Protein AF-A0A8R7TYP0-F1 (afdb_monomer_lite)

pLDDT: mean 85.66, std 7.63, range [53.16, 95.44]

Radius of gyration: 16.41 Å; chains: 1; bounding box: 23×36×45 Å

Sequence (59 aa):
MKKFRPICLSNCSVKIFSKAMTNRVSPVGRRLLSPCQSAFVRGKFILESVVTAHEGIHE

Structure (mmCIF, N/CA/C/O backbone):
data_AF-A0A8R7TYP0-F1
#
_entry.id   AF-A0A8R7TYP0-F1
#
loop_
_atom_site.group_PDB
_atom_site.id
_atom_site.type_symbol
_atom_site.label_atom_id
_atom_site.label_alt_id
_atom_site.label_comp_id
_atom_site.label_asym_id
_atom_site.label_entity_id
_atom_site.label_seq_id
_atom_site.pdbx_PDB_ins_code
_atom_site.Cartn_x
_atom_site.Cartn_y
_atom_site.Cartn_z
_atom_site.occupancy
_atom_site.B_iso_or_equiv
_atom_site.auth_seq_id
_atom_site.auth_comp_id
_atom_site.auth_asym_id
_atom_site.auth_atom_id
_atom_site.pdbx_PDB_model_num
ATOM 1 N N . MET A 1 1 ? 9.645 26.514 7.080 1.00 59.44 1 MET A N 1
ATOM 2 C CA . MET A 1 1 ? 8.252 26.002 7.018 1.00 59.44 1 MET A CA 1
ATOM 3 C C . MET A 1 1 ? 7.857 25.345 5.687 1.00 59.44 1 MET A C 1
ATOM 5 O O . MET A 1 1 ? 7.080 24.406 5.728 1.00 59.44 1 MET A O 1
ATOM 9 N N . LYS A 1 2 ? 8.416 25.720 4.521 1.00 69.69 2 LYS A N 1
ATOM 10 C CA . LYS A 1 2 ? 8.026 25.173 3.192 1.00 69.69 2 LYS A CA 1
ATOM 11 C C . LYS A 1 2 ? 8.244 23.657 2.946 1.00 69.69 2 LYS A C 1
ATOM 13 O O . LYS A 1 2 ? 7.919 23.180 1.868 1.00 69.69 2 LYS A O 1
ATOM 18 N N . LYS A 1 3 ? 8.799 22.895 3.899 1.00 82.94 3 LYS A N 1
ATOM 19 C CA . LYS A 1 3 ? 9.079 21.445 3.765 1.00 82.94 3 LYS A CA 1
ATOM 20 C C . LYS A 1 3 ? 8.379 20.579 4.822 1.00 82.94 3 LYS A C 1
ATOM 22 O O . LYS A 1 3 ? 8.669 19.392 4.920 1.00 82.94 3 LYS A O 1
ATOM 27 N N . PHE A 1 4 ? 7.494 21.157 5.635 1.00 87.06 4 PHE A N 1
ATOM 28 C CA . PHE A 1 4 ? 6.780 20.382 6.646 1.00 87.06 4 PHE A CA 1
ATOM 29 C C . PHE A 1 4 ? 5.747 19.460 5.984 1.00 87.06 4 PHE A C 1
ATOM 31 O O . PHE A 1 4 ? 4.974 19.898 5.133 1.00 87.06 4 PHE A O 1
ATOM 38 N N . ARG A 1 5 ? 5.754 18.181 6.365 1.00 84.81 5 ARG A N 1
ATOM 39 C CA . ARG A 1 5 ? 4.807 17.157 5.912 1.00 84.81 5 ARG A CA 1
ATOM 40 C C . ARG A 1 5 ? 4.069 16.640 7.153 1.00 84.81 5 ARG A C 1
ATOM 42 O O . ARG A 1 5 ? 4.630 15.798 7.852 1.00 84.81 5 ARG A O 1
ATOM 49 N N . PRO A 1 6 ? 2.881 17.173 7.488 1.00 85.69 6 PRO A N 1
ATOM 50 C CA . PRO A 1 6 ? 2.141 16.710 8.655 1.00 85.69 6 PRO A CA 1
ATOM 51 C C . PRO A 1 6 ? 1.768 15.233 8.494 1.00 85.69 6 PRO A C 1
ATOM 53 O O . PRO A 1 6 ? 1.355 14.802 7.418 1.00 85.69 6 PRO A O 1
ATOM 56 N N . ILE A 1 7 ? 1.908 14.466 9.573 1.00 89.31 7 ILE A N 1
ATOM 57 C CA . ILE A 1 7 ? 1.501 13.062 9.639 1.00 89.31 7 ILE A CA 1
ATOM 58 C C . ILE A 1 7 ? 0.328 12.973 10.609 1.00 89.31 7 ILE A C 1
ATOM 60 O O . ILE A 1 7 ? 0.433 13.410 11.754 1.00 89.31 7 ILE A O 1
ATOM 64 N N . CYS A 1 8 ? -0.783 12.388 10.165 1.00 85.69 8 CYS A N 1
ATOM 65 C CA . CYS A 1 8 ? -1.925 12.121 11.032 1.00 85.69 8 CYS A CA 1
ATOM 66 C C . CYS A 1 8 ? -1.721 10.796 11.776 1.00 85.69 8 CYS A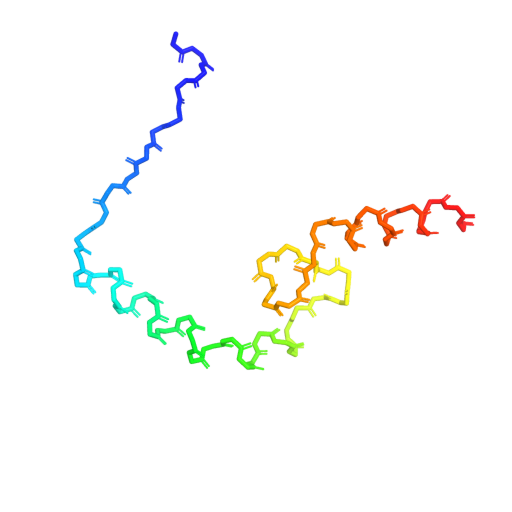 C 1
ATOM 68 O O . CYS A 1 8 ? -1.517 9.7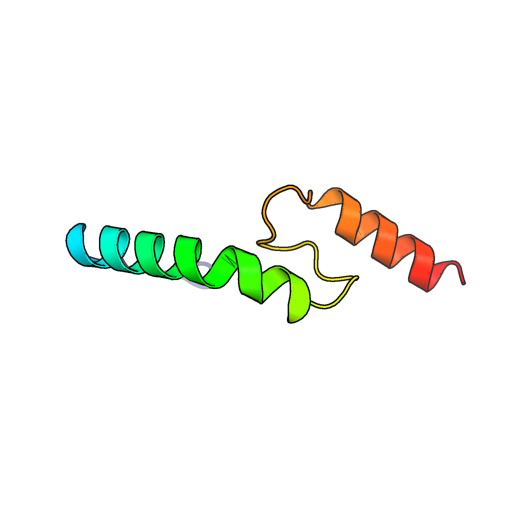50 11.154 1.00 85.69 8 CYS A O 1
ATOM 70 N N . LEU A 1 9 ? -1.823 10.820 13.107 1.00 86.44 9 LEU A N 1
ATOM 71 C CA . LEU A 1 9 ? -1.827 9.611 13.926 1.00 86.44 9 LEU A CA 1
ATOM 72 C C . LEU A 1 9 ? -3.278 9.176 14.173 1.00 86.44 9 LEU A C 1
ATOM 74 O O . LEU A 1 9 ? -4.019 9.839 14.891 1.00 86.44 9 LEU A O 1
ATOM 78 N N . SER A 1 10 ? -3.699 8.072 13.557 1.00 88.25 10 SER A N 1
ATOM 79 C CA . SER A 1 10 ? -5.014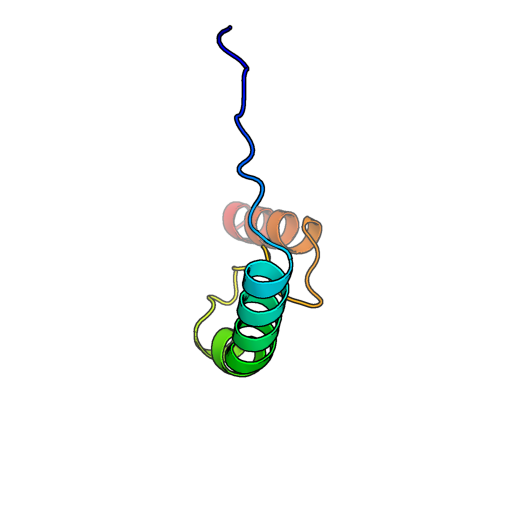 7.472 13.817 1.00 88.25 10 SER A CA 1
ATOM 80 C C . SER A 1 10 ? -4.961 6.504 15.005 1.00 88.25 10 SER A C 1
ATOM 82 O O . SER A 1 10 ? -3.920 5.890 15.258 1.00 88.25 10 SER A O 1
ATOM 84 N N . ASN A 1 11 ? -6.091 6.336 15.699 1.00 93.75 11 ASN A N 1
ATOM 85 C CA . ASN A 1 11 ? -6.246 5.393 16.810 1.00 93.75 11 ASN A CA 1
ATOM 86 C C . ASN A 1 11 ? -5.878 3.956 16.403 1.00 93.75 11 ASN A C 1
ATOM 88 O O . ASN A 1 11 ? -6.140 3.527 15.276 1.00 93.75 11 ASN A O 1
ATOM 92 N N . CYS A 1 12 ? -5.324 3.185 17.348 1.00 93.12 12 CYS A N 1
ATOM 93 C CA . CYS A 1 12 ? -4.891 1.801 17.115 1.00 93.12 12 CYS A CA 1
ATOM 94 C C . CYS A 1 12 ? -6.010 0.939 16.505 1.00 93.12 12 CYS A C 1
ATOM 96 O O . CYS A 1 12 ? -5.796 0.278 15.491 1.00 93.12 12 CYS A O 1
ATOM 98 N N . SER A 1 13 ? -7.230 1.036 17.041 1.00 93.19 13 SER A N 1
ATOM 99 C CA . SER A 1 13 ? -8.395 0.299 16.540 1.00 93.19 13 SER A CA 1
ATOM 100 C C . SER A 1 13 ? -8.667 0.583 15.061 1.00 93.19 13 SER A C 1
ATOM 102 O O . SER A 1 13 ? -8.848 -0.342 14.274 1.00 93.19 13 SER A O 1
ATOM 104 N N . VAL A 1 14 ? -8.606 1.851 14.645 1.00 93.81 14 VAL A N 1
ATOM 105 C CA . VAL A 1 14 ? -8.826 2.253 13.244 1.00 93.81 14 VAL A CA 1
ATOM 106 C C . VAL A 1 14 ? -7.730 1.693 12.334 1.00 93.81 14 VAL A C 1
ATOM 108 O O . VAL A 1 14 ? -8.021 1.227 11.232 1.00 93.81 14 VAL A O 1
ATOM 111 N N . LYS A 1 15 ? -6.475 1.658 12.801 1.00 93.25 15 LYS A N 1
ATOM 112 C CA . LYS A 1 15 ? -5.367 1.028 12.064 1.00 93.25 15 LYS A CA 1
ATOM 113 C C . LYS A 1 15 ? -5.588 -0.477 11.883 1.00 93.25 15 LYS A C 1
ATOM 115 O O . LYS A 1 15 ? -5.335 -0.989 10.793 1.00 93.25 15 LYS A O 1
ATOM 120 N N . ILE A 1 16 ? -6.089 -1.172 12.909 1.00 95.06 16 ILE A N 1
ATOM 121 C CA . ILE A 1 16 ? -6.411 -2.607 12.842 1.00 95.06 16 ILE A CA 1
ATOM 122 C C . ILE A 1 16 ? -7.524 -2.855 11.818 1.00 95.06 16 ILE A C 1
ATOM 124 O O . ILE A 1 16 ? -7.351 -3.688 10.927 1.00 95.06 16 ILE A O 1
ATOM 128 N N . PHE A 1 17 ? -8.623 -2.096 11.879 1.00 94.88 17 PHE A N 1
ATOM 129 C CA . PHE A 1 17 ? -9.720 -2.220 10.912 1.00 94.88 17 PHE A CA 1
ATOM 130 C C . PHE A 1 17 ? -9.260 -1.928 9.480 1.00 94.88 17 PHE A C 1
ATOM 132 O O . PHE A 1 17 ? -9.536 -2.709 8.571 1.00 94.88 17 PHE A O 1
ATOM 139 N N . SER A 1 18 ? -8.491 -0.855 9.276 1.00 93.81 18 SER A N 1
ATOM 140 C CA . SER A 1 18 ? -7.924 -0.509 7.968 1.00 93.81 18 SER A CA 1
ATOM 141 C C . SER A 1 18 ? -7.033 -1.627 7.413 1.00 93.81 18 SER A C 1
ATOM 143 O O . SER A 1 18 ? -7.157 -2.020 6.247 1.00 93.81 18 SER A O 1
ATOM 145 N N . LYS A 1 19 ? -6.188 -2.229 8.260 1.00 93.06 19 LYS A N 1
ATOM 146 C CA . LYS A 1 19 ? -5.351 -3.365 7.865 1.00 93.06 19 LYS A CA 1
ATOM 147 C C . LYS A 1 19 ? -6.182 -4.598 7.508 1.00 93.06 19 LYS A C 1
ATOM 149 O O . LYS A 1 19 ? -5.894 -5.243 6.500 1.00 93.06 19 LYS A O 1
ATOM 154 N N . ALA A 1 20 ? -7.211 -4.910 8.295 1.00 95.44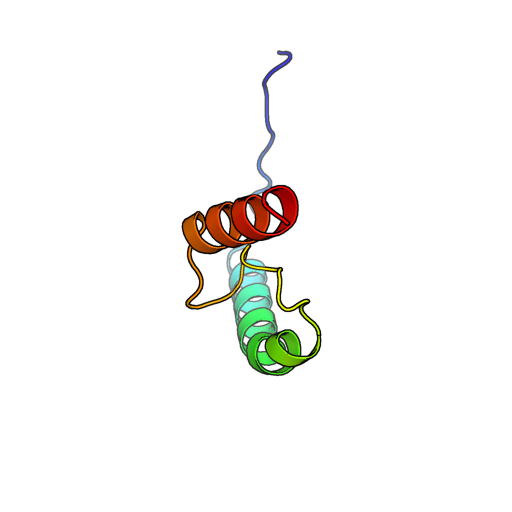 20 ALA A N 1
ATOM 155 C CA . ALA A 1 20 ? -8.108 -6.031 8.033 1.00 95.44 20 ALA A CA 1
ATOM 156 C C . ALA A 1 20 ? -8.841 -5.870 6.690 1.00 95.44 20 ALA A C 1
ATOM 158 O O . ALA A 1 20 ? -8.843 -6.799 5.881 1.00 95.44 20 ALA A O 1
ATOM 159 N N . MET A 1 21 ? -9.382 -4.678 6.411 1.00 93.69 21 MET A N 1
ATOM 160 C CA . MET A 1 21 ? -10.015 -4.362 5.124 1.00 93.69 21 MET A CA 1
ATOM 161 C C . MET A 1 21 ? -9.028 -4.490 3.962 1.00 93.69 21 MET A C 1
ATOM 163 O O . MET A 1 21 ? -9.323 -5.148 2.967 1.00 93.69 21 MET A O 1
ATOM 167 N N . THR A 1 22 ? -7.821 -3.938 4.110 1.00 91.56 22 THR A N 1
ATOM 168 C CA . THR A 1 22 ? -6.784 -4.006 3.070 1.00 91.56 22 THR A CA 1
ATOM 169 C C . THR A 1 22 ? -6.407 -5.453 2.749 1.00 91.56 22 THR A C 1
ATOM 171 O O . THR A 1 22 ? -6.305 -5.824 1.581 1.00 91.56 22 THR A O 1
ATOM 174 N N . ASN A 1 23 ? -6.259 -6.303 3.768 1.00 91.44 23 ASN A N 1
ATOM 175 C CA . ASN A 1 23 ? -5.971 -7.725 3.576 1.00 91.44 23 ASN A CA 1
ATOM 176 C C . ASN A 1 23 ? -7.108 -8.455 2.837 1.00 91.44 23 ASN A C 1
ATOM 178 O O . ASN A 1 23 ? -6.828 -9.331 2.023 1.00 91.44 23 ASN A O 1
ATOM 182 N N . ARG A 1 24 ? -8.374 -8.083 3.080 1.00 92.06 24 ARG A N 1
ATOM 183 C CA . ARG A 1 24 ? -9.536 -8.650 2.373 1.00 92.06 24 ARG A CA 1
ATOM 184 C C . ARG A 1 24 ? -9.636 -8.203 0.915 1.00 92.06 24 ARG A C 1
ATOM 186 O O . ARG A 1 24 ? -9.992 -9.014 0.067 1.00 92.06 24 ARG A O 1
ATOM 193 N N . VAL A 1 25 ? -9.312 -6.945 0.616 1.00 90.12 25 VAL A N 1
ATOM 194 C CA . VAL A 1 25 ? -9.404 -6.380 -0.745 1.00 90.12 25 VAL A CA 1
ATOM 195 C C . VAL A 1 25 ? -8.179 -6.723 -1.600 1.00 90.12 25 VAL A C 1
ATOM 197 O O . VAL A 1 25 ? -8.289 -6.829 -2.818 1.00 90.12 25 VAL A O 1
ATOM 200 N N . SER A 1 26 ? -7.019 -6.970 -0.982 1.00 87.38 26 SER A N 1
ATOM 201 C CA . SER A 1 26 ? -5.766 -7.328 -1.663 1.00 87.38 26 SER A CA 1
ATOM 202 C C . SER A 1 26 ? -5.897 -8.387 -2.782 1.00 87.38 26 SER A C 1
ATOM 204 O O . SER A 1 26 ? -5.356 -8.147 -3.865 1.00 87.38 26 SER A O 1
ATOM 206 N N . PRO A 1 27 ? -6.609 -9.523 -2.610 1.00 85.94 27 PRO A N 1
ATOM 207 C CA . PRO A 1 27 ? -6.775 -10.503 -3.686 1.00 85.94 27 PRO A CA 1
ATOM 208 C C . PRO A 1 27 ? -7.581 -9.984 -4.886 1.00 85.94 27 PRO A C 1
ATOM 210 O O . PRO A 1 27 ? -7.272 -10.364 -6.013 1.00 85.94 27 PRO A O 1
ATOM 213 N N . VAL A 1 28 ? -8.560 -9.100 -4.671 1.00 85.62 28 VAL A N 1
ATOM 214 C CA . VAL A 1 28 ? -9.347 -8.470 -5.749 1.00 85.62 28 VAL A CA 1
ATOM 215 C C . VAL A 1 28 ? -8.542 -7.365 -6.431 1.00 85.62 28 VAL A C 1
ATOM 217 O O . VAL A 1 28 ? -8.596 -7.224 -7.650 1.00 85.62 28 VAL A O 1
ATOM 220 N N . GLY A 1 29 ? -7.719 -6.645 -5.663 1.00 80.06 29 GLY A N 1
ATOM 221 C CA . GLY A 1 29 ? -6.818 -5.617 -6.175 1.00 80.06 29 GLY A CA 1
ATOM 222 C C . GLY A 1 29 ? -5.936 -6.122 -7.317 1.00 80.06 29 GLY A C 1
ATOM 223 O O . GLY A 1 29 ? -5.791 -5.430 -8.311 1.00 80.06 29 GLY A O 1
ATOM 224 N N . ARG A 1 30 ? -5.445 -7.368 -7.272 1.00 75.88 30 ARG A N 1
ATOM 225 C CA . ARG A 1 30 ? -4.641 -7.933 -8.375 1.00 75.88 30 ARG A CA 1
ATOM 226 C C . ARG A 1 30 ? -5.347 -7.958 -9.736 1.00 75.88 30 ARG A C 1
ATOM 228 O O . ARG A 1 30 ? -4.659 -7.949 -10.745 1.00 75.88 30 ARG A O 1
ATOM 235 N N . ARG A 1 31 ? -6.682 -7.997 -9.769 1.00 79.31 31 ARG A N 1
ATOM 236 C CA . ARG A 1 31 ? -7.464 -7.929 -11.016 1.00 79.31 31 ARG A CA 1
ATOM 237 C C . ARG A 1 31 ? -7.762 -6.494 -11.459 1.00 79.31 31 ARG A C 1
ATOM 239 O O . ARG A 1 31 ? -8.042 -6.279 -12.628 1.00 79.31 31 ARG A O 1
ATOM 246 N N . LEU A 1 32 ? -7.750 -5.544 -10.524 1.00 81.06 32 LEU A N 1
ATOM 247 C CA . LEU A 1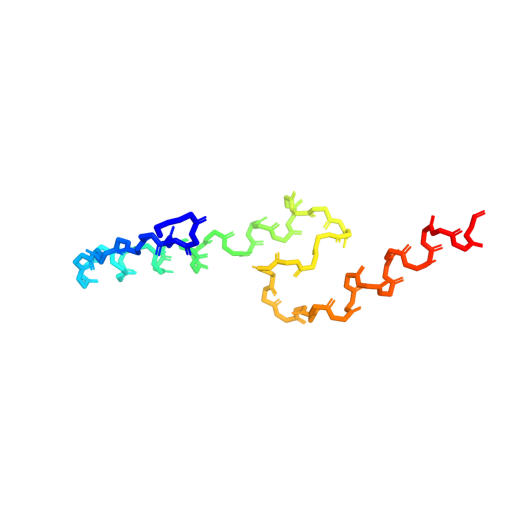 32 ? -8.074 -4.133 -10.762 1.00 81.06 32 LEU A CA 1
ATOM 248 C C . LEU A 1 32 ? -6.839 -3.282 -11.081 1.00 81.06 32 LEU A C 1
ATOM 250 O O . LEU A 1 32 ? -6.958 -2.246 -11.724 1.00 81.06 32 LEU A O 1
ATOM 254 N N . LEU A 1 33 ? -5.667 -3.680 -10.587 1.00 82.44 33 LEU A N 1
ATOM 255 C CA . LEU A 1 33 ? -4.428 -2.928 -10.751 1.00 82.44 33 LEU A CA 1
ATOM 256 C C . LEU A 1 33 ? -3.858 -3.144 -12.156 1.00 82.44 33 LEU A C 1
ATOM 258 O O . LEU A 1 33 ? -3.821 -4.267 -12.657 1.00 82.44 33 LEU A O 1
ATOM 262 N N . SER A 1 34 ? -3.379 -2.059 -12.765 1.00 79.88 34 SER A N 1
ATOM 263 C CA . SER A 1 34 ? -2.722 -2.105 -14.073 1.00 79.88 34 SER A CA 1
ATOM 264 C C . SER A 1 34 ? -1.462 -2.987 -14.023 1.00 79.88 34 SER A C 1
ATOM 266 O O . SER A 1 34 ? -0.766 -2.982 -13.000 1.00 79.88 34 SER A O 1
ATOM 268 N N . PRO A 1 35 ? -1.108 -3.706 -15.107 1.00 76.75 35 PRO A N 1
ATOM 269 C CA . PRO A 1 35 ? 0.126 -4.493 -15.179 1.00 76.75 35 PRO A CA 1
ATOM 270 C C . PRO A 1 35 ? 1.377 -3.691 -14.790 1.00 76.75 35 PRO A C 1
ATOM 272 O O . PRO A 1 35 ? 2.219 -4.188 -14.036 1.00 76.75 35 PRO A O 1
ATOM 275 N N . CYS A 1 36 ? 1.434 -2.418 -15.195 1.00 80.31 36 CYS A N 1
ATOM 276 C CA . CYS A 1 36 ? 2.544 -1.501 -14.923 1.00 80.31 36 CYS A CA 1
ATOM 277 C C . CYS A 1 36 ? 2.538 -0.933 -13.490 1.00 80.31 36 CYS A C 1
ATOM 279 O O . CYS A 1 36 ? 3.478 -0.254 -13.074 1.00 80.31 36 CYS A O 1
ATOM 281 N N . GLN A 1 37 ? 1.490 -1.187 -12.698 1.00 81.69 37 GLN A N 1
ATOM 282 C CA . GLN A 1 37 ? 1.419 -0.721 -11.318 1.00 81.69 37 GLN A CA 1
ATOM 283 C C . GLN A 1 37 ? 2.254 -1.635 -10.413 1.00 81.69 37 GLN A C 1
ATOM 285 O O . GLN A 1 37 ? 1.875 -2.768 -10.100 1.00 81.69 37 GLN A O 1
ATOM 290 N N . SER A 1 38 ? 3.421 -1.129 -10.007 1.00 82.25 38 SER A N 1
ATOM 291 C CA . SER A 1 38 ? 4.312 -1.791 -9.041 1.00 82.25 38 SER A CA 1
ATOM 292 C C . SER A 1 38 ? 4.166 -1.240 -7.614 1.00 82.25 38 SER A C 1
ATOM 294 O O . SER A 1 38 ? 4.293 -1.966 -6.627 1.00 82.25 38 SER A O 1
ATOM 296 N N . ALA A 1 39 ? 3.809 0.040 -7.474 1.00 85.00 39 ALA A N 1
ATOM 297 C CA . ALA A 1 39 ? 3.688 0.685 -6.171 1.00 85.00 39 ALA A CA 1
ATOM 298 C C . ALA A 1 39 ? 2.550 0.091 -5.319 1.00 85.00 39 ALA A C 1
ATOM 300 O O . ALA A 1 39 ? 1.434 -0.107 -5.797 1.00 85.00 39 ALA A O 1
ATOM 301 N N . PHE A 1 40 ? 2.833 -0.131 -4.030 1.00 82.62 40 PHE A N 1
ATOM 302 C CA . PHE A 1 40 ? 1.890 -0.647 -3.025 1.00 82.62 40 PHE A CA 1
ATOM 303 C C . PHE A 1 40 ? 1.297 -2.034 -3.332 1.00 82.62 40 PHE A C 1
ATOM 305 O O . PHE A 1 40 ? 0.310 -2.439 -2.715 1.00 82.62 40 PHE A O 1
ATOM 312 N N . VAL A 1 41 ? 1.922 -2.795 -4.235 1.00 85.38 41 VAL A N 1
ATOM 313 C CA . VAL A 1 41 ? 1.537 -4.173 -4.547 1.00 85.38 41 VAL A CA 1
ATOM 314 C C . VAL A 1 41 ? 2.406 -5.140 -3.752 1.00 85.38 41 VAL A C 1
ATOM 316 O O . VAL A 1 41 ? 3.633 -5.061 -3.757 1.00 85.38 41 VAL A O 1
ATOM 319 N N . ARG A 1 42 ? 1.773 -6.084 -3.048 1.00 82.00 42 ARG A N 1
ATOM 320 C CA . ARG A 1 42 ? 2.502 -7.120 -2.308 1.00 82.00 42 ARG A CA 1
ATOM 321 C C . ARG A 1 42 ? 3.315 -7.976 -3.286 1.00 82.00 42 ARG A C 1
ATOM 323 O O . ARG A 1 42 ? 2.738 -8.555 -4.200 1.00 82.00 42 ARG A O 1
ATOM 330 N N . GLY A 1 43 ? 4.615 -8.105 -3.027 1.00 83.50 43 GLY A N 1
ATOM 331 C CA . GLY A 1 43 ? 5.526 -8.949 -3.808 1.00 83.50 43 GLY A CA 1
ATOM 332 C C . GLY A 1 43 ? 6.160 -8.266 -5.019 1.00 83.50 43 GLY A C 1
ATOM 333 O O . GLY A 1 43 ? 6.950 -8.914 -5.690 1.00 83.50 43 GLY A O 1
ATOM 334 N N . LYS A 1 44 ? 5.851 -6.988 -5.272 1.00 85.06 44 LYS A N 1
ATOM 335 C CA . LYS A 1 44 ? 6.526 -6.178 -6.288 1.00 85.06 44 LYS A CA 1
ATOM 336 C C . LYS A 1 44 ? 7.526 -5.218 -5.652 1.00 85.06 44 LYS A C 1
ATOM 338 O O . LYS A 1 44 ? 7.327 -4.756 -4.524 1.00 85.06 44 LYS A O 1
ATOM 343 N N . PHE A 1 45 ? 8.593 -4.913 -6.383 1.00 87.75 45 PHE A N 1
ATOM 344 C CA . PHE A 1 45 ? 9.657 -4.016 -5.930 1.00 87.75 45 PHE A CA 1
ATOM 345 C C . PHE A 1 45 ? 9.650 -2.708 -6.716 1.00 87.75 45 PHE A C 1
ATOM 347 O O . PHE A 1 45 ? 9.297 -2.667 -7.892 1.00 87.75 45 PHE A O 1
ATOM 354 N N . ILE A 1 46 ? 10.123 -1.629 -6.086 1.00 87.88 46 ILE A N 1
ATOM 355 C CA . ILE A 1 46 ? 10.227 -0.314 -6.738 1.00 87.88 46 ILE A CA 1
ATOM 356 C C . ILE A 1 46 ? 11.111 -0.340 -7.995 1.00 87.88 46 ILE A C 1
ATOM 358 O O . ILE A 1 46 ? 10.883 0.424 -8.931 1.00 87.88 46 ILE A O 1
ATOM 362 N N . LEU A 1 47 ? 12.080 -1.256 -8.057 1.00 89.38 47 LEU A N 1
ATOM 363 C CA . LEU A 1 47 ? 12.927 -1.418 -9.233 1.00 89.38 47 LEU A CA 1
ATOM 364 C C . LEU A 1 47 ? 12.138 -1.921 -10.450 1.00 89.38 47 LEU A C 1
ATOM 366 O O . LEU A 1 47 ? 12.401 -1.469 -11.557 1.00 89.38 47 LEU A O 1
ATOM 370 N N . GLU A 1 48 ? 11.118 -2.763 -10.254 1.00 86.31 48 GLU A N 1
ATOM 371 C CA . GLU A 1 48 ? 10.284 -3.260 -11.359 1.00 86.31 48 GLU A CA 1
ATOM 372 C C . GLU A 1 48 ? 9.554 -2.119 -12.078 1.00 86.31 48 GLU A C 1
ATOM 374 O O . GLU A 1 48 ? 9.425 -2.152 -13.299 1.00 86.31 48 GLU A O 1
ATOM 379 N N . SER A 1 49 ? 9.132 -1.068 -11.355 1.00 87.56 49 SER A N 1
ATOM 380 C CA . SER A 1 49 ? 8.549 0.118 -12.006 1.00 87.56 49 SER A CA 1
ATOM 381 C C . SER A 1 49 ? 9.560 0.913 -12.827 1.00 87.56 49 SER A C 1
ATOM 383 O O . SER A 1 49 ? 9.178 1.500 -13.833 1.00 87.56 49 SER A O 1
ATOM 385 N N . VAL A 1 50 ? 10.833 0.939 -12.419 1.00 89.38 50 VAL A N 1
ATOM 386 C CA . VAL A 1 50 ? 11.894 1.621 -13.176 1.00 89.38 50 VAL A CA 1
ATOM 387 C C . VAL A 1 50 ? 12.216 0.843 -14.447 1.00 89.38 50 VAL A C 1
ATOM 389 O O . VAL A 1 50 ? 12.327 1.447 -15.507 1.00 89.38 50 VAL A O 1
ATOM 392 N N . VAL A 1 51 ? 12.300 -0.487 -14.354 1.00 88.75 51 VAL A N 1
ATOM 393 C CA . VAL A 1 51 ? 12.516 -1.367 -15.513 1.00 88.75 51 VAL A CA 1
ATOM 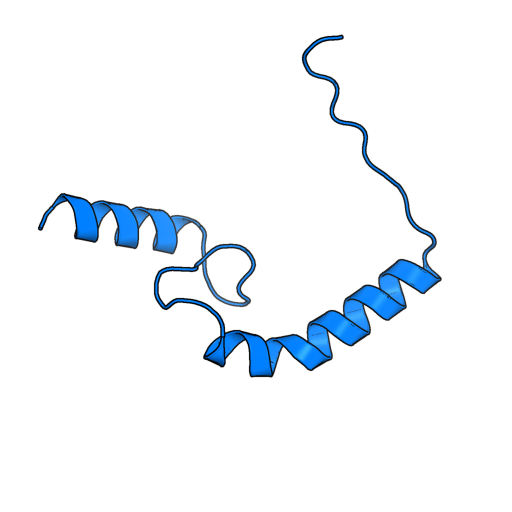394 C C . VAL A 1 51 ? 11.366 -1.234 -16.508 1.00 88.75 51 VAL A C 1
ATOM 396 O O . VAL A 1 51 ? 11.619 -0.934 -17.667 1.00 88.75 51 VAL A O 1
ATOM 399 N N . THR A 1 52 ? 10.113 -1.315 -16.042 1.00 87.06 52 THR A N 1
ATOM 400 C CA . THR A 1 52 ? 8.926 -1.135 -16.904 1.00 87.06 52 THR A CA 1
ATOM 401 C C . THR A 1 52 ? 8.931 0.234 -17.603 1.00 87.06 52 THR A C 1
ATOM 403 O O . THR A 1 52 ? 8.573 0.342 -18.772 1.00 87.06 52 THR A O 1
ATOM 406 N N . ALA A 1 53 ? 9.334 1.302 -16.901 1.00 88.12 53 ALA A N 1
ATOM 407 C CA . ALA A 1 53 ? 9.423 2.640 -17.488 1.00 88.12 53 ALA A CA 1
ATOM 408 C C . ALA A 1 53 ? 10.555 2.749 -18.520 1.00 88.12 53 ALA A C 1
ATOM 410 O O . ALA A 1 53 ? 10.390 3.419 -19.531 1.00 88.12 53 ALA A O 1
ATOM 411 N N . HIS A 1 54 ? 11.694 2.100 -18.270 1.00 88.25 54 HIS A N 1
ATOM 412 C CA . HIS A 1 54 ? 12.811 2.061 -19.209 1.00 88.25 54 HIS A CA 1
ATOM 413 C C . HIS A 1 54 ? 12.449 1.278 -20.476 1.00 88.25 54 HIS A C 1
ATOM 415 O O . HIS A 1 54 ? 12.718 1.752 -21.574 1.00 88.25 54 HIS A O 1
ATOM 421 N N . GLU A 1 55 ? 11.810 0.114 -20.332 1.00 88.56 55 GLU A N 1
ATOM 422 C CA . GLU A 1 55 ? 11.302 -0.684 -21.455 1.00 88.56 55 GLU A CA 1
ATOM 423 C C . GLU A 1 55 ? 10.334 0.131 -22.321 1.00 88.56 55 GLU A C 1
ATOM 425 O O . GLU A 1 55 ? 10.518 0.189 -23.528 1.00 88.56 55 GLU A O 1
ATOM 430 N N . GLY A 1 56 ? 9.386 0.854 -21.714 1.00 85.38 56 GLY A N 1
ATOM 431 C CA . GLY A 1 56 ? 8.423 1.674 -22.461 1.00 85.38 56 GLY A CA 1
ATOM 432 C C . GLY A 1 56 ? 8.972 2.965 -23.088 1.00 85.38 56 GLY A C 1
ATOM 433 O O . GLY A 1 56 ? 8.241 3.615 -23.824 1.00 85.38 56 GLY A O 1
ATOM 434 N N . ILE A 1 57 ? 10.204 3.383 -22.769 1.00 87.69 57 ILE A N 1
ATOM 435 C CA . ILE A 1 57 ? 10.887 4.530 -23.410 1.00 87.69 57 ILE A CA 1
ATOM 436 C C . ILE A 1 57 ? 11.863 4.055 -24.495 1.00 87.69 57 ILE A C 1
ATOM 438 O O . ILE A 1 57 ? 12.207 4.818 -25.396 1.00 87.69 57 ILE A O 1
ATOM 442 N N . HIS A 1 58 ? 12.376 2.830 -24.361 1.00 79.19 58 HIS A N 1
ATOM 443 C CA . HIS A 1 58 ? 13.323 2.240 -25.303 1.00 79.19 58 HIS A CA 1
ATOM 444 C C . HIS A 1 58 ? 12.638 1.604 -26.529 1.00 79.19 58 HIS A C 1
ATOM 446 O O . HIS A 1 58 ? 13.328 1.265 -27.489 1.00 79.19 58 HIS A O 1
ATOM 452 N N . GLU A 1 59 ? 11.312 1.452 -26.498 1.00 53.16 59 GLU A N 1
ATOM 453 C CA . GLU A 1 59 ? 10.446 1.154 -27.650 1.00 53.16 59 GLU A CA 1
ATOM 454 C C . GLU A 1 59 ? 10.011 2.450 -28.360 1.00 53.16 59 GLU A C 1
ATOM 456 O O . GLU A 1 59 ? 10.060 2.480 -29.611 1.00 53.16 59 GLU A O 1
#

Secondary structure (DSSP, 8-state):
-TT--------HHHHHHHHHHHHHHHHHHHHHS-TT--TT-TT--HHHHHHHHHHHHH-

Organism: Triticum urartu (NCBI:txid4572)

Foldseek 3Di:
DVPDDDDDDDDPVVVVVVVVVCVVCLVVVVVVDDPLDQPPRPPGDPVSNVVVVVVVVVD